Protein AF-A0A966VWX8-F1 (afdb_monomer_lite)

pLDDT: mean 78.44, std 19.08, range [38.12, 98.25]

Structure (mmCIF, N/CA/C/O backbone):
data_AF-A0A966VWX8-F1
#
_entry.id   AF-A0A966VWX8-F1
#
loop_
_atom_site.group_PDB
_atom_site.id
_atom_site.type_symbol
_atom_site.label_atom_id
_atom_site.label_alt_id
_atom_site.label_comp_id
_atom_site.label_asym_id
_atom_site.label_entity_id
_atom_site.label_seq_id
_atom_site.pdbx_PDB_ins_code
_atom_site.Cartn_x
_atom_site.Cartn_y
_atom_site.Cartn_z
_atom_site.occupancy
_atom_site.B_iso_or_equiv
_atom_site.auth_seq_id
_atom_site.auth_comp_id
_atom_site.auth_asym_id
_atom_site.auth_atom_id
_atom_site.pdbx_PDB_model_num
ATOM 1 N N . MET A 1 1 ? 55.055 10.523 77.901 1.00 45.47 1 MET A N 1
ATOM 2 C CA . MET A 1 1 ? 54.011 11.002 76.967 1.00 45.47 1 MET A CA 1
ATOM 3 C C . MET A 1 1 ? 53.540 12.379 77.398 1.00 45.47 1 MET A C 1
ATOM 5 O O . MET A 1 1 ? 53.026 12.476 78.495 1.00 45.47 1 MET A O 1
ATOM 9 N N . SER A 1 2 ? 53.742 13.417 76.580 1.00 41.66 2 SER A N 1
ATOM 10 C CA . SER A 1 2 ? 52.904 14.631 76.510 1.00 41.66 2 SER A CA 1
ATOM 11 C C . SER A 1 2 ? 53.551 15.591 75.502 1.00 41.66 2 SER A C 1
ATOM 13 O O . SER A 1 2 ? 54.597 16.170 75.780 1.00 41.66 2 SER A O 1
ATOM 15 N N . LYS A 1 3 ? 52.982 15.706 74.297 1.00 49.12 3 LYS A N 1
ATOM 16 C CA . LYS A 1 3 ? 53.305 16.782 73.344 1.00 49.12 3 LYS A CA 1
ATOM 17 C C . LYS A 1 3 ? 52.221 17.847 73.453 1.00 49.12 3 LYS A C 1
ATOM 19 O O . LYS A 1 3 ? 51.045 17.503 73.355 1.00 49.12 3 LYS A O 1
ATOM 24 N N . PRO A 1 4 ? 52.600 19.122 73.584 1.00 45.16 4 PRO A N 1
ATOM 25 C CA . PRO A 1 4 ? 51.780 20.208 73.028 1.00 45.16 4 PRO A CA 1
ATOM 26 C C . PRO A 1 4 ? 52.725 21.348 72.522 1.00 45.16 4 PRO A C 1
ATOM 28 O O . PRO A 1 4 ? 53.872 21.418 72.933 1.00 45.16 4 PRO A O 1
ATOM 31 N N 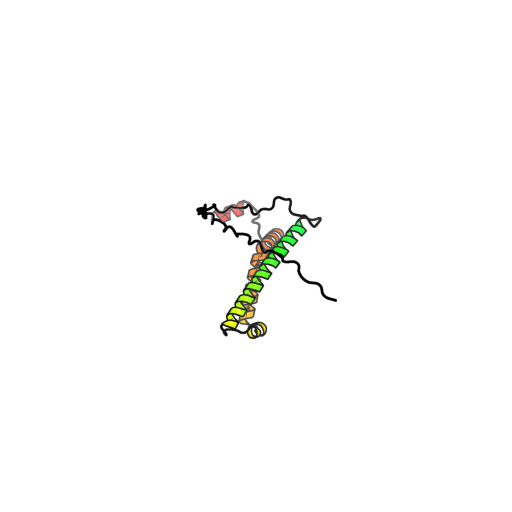. LYS A 1 5 ? 52.455 22.302 71.627 1.00 38.12 5 LYS A N 1
ATOM 32 C CA . LYS A 1 5 ? 51.347 22.767 70.782 1.00 38.12 5 LYS A CA 1
ATOM 33 C C . LYS A 1 5 ? 52.035 23.492 69.611 1.00 38.12 5 LYS A C 1
ATOM 35 O O . LYS A 1 5 ? 52.938 24.281 69.874 1.00 38.12 5 LYS A O 1
ATOM 40 N N . ASN A 1 6 ? 51.597 23.319 68.363 1.00 38.94 6 ASN A N 1
ATOM 41 C CA . ASN A 1 6 ? 51.955 24.262 67.296 1.00 38.94 6 ASN A CA 1
ATOM 42 C C . ASN A 1 6 ? 50.698 25.033 66.875 1.00 38.94 6 ASN A C 1
ATOM 44 O O . ASN A 1 6 ? 49.681 24.436 66.522 1.00 38.94 6 ASN A O 1
ATOM 48 N N . LYS A 1 7 ? 50.748 26.362 67.006 1.00 39.44 7 LYS A N 1
ATOM 49 C CA . LYS A 1 7 ? 49.640 27.288 66.747 1.00 39.44 7 LYS A CA 1
ATOM 50 C C . LYS A 1 7 ? 49.610 27.617 65.252 1.00 39.44 7 LYS A C 1
ATOM 52 O O . LYS A 1 7 ? 50.463 28.355 64.772 1.00 39.44 7 LYS A O 1
ATOM 57 N N . SER A 1 8 ? 48.618 27.108 64.523 1.00 44.22 8 SER A N 1
ATOM 58 C CA . SER A 1 8 ? 48.390 27.480 63.121 1.00 44.22 8 SER A CA 1
ATOM 59 C C . SER A 1 8 ? 47.617 28.803 63.038 1.00 44.22 8 SER A C 1
ATOM 61 O O . SER A 1 8 ? 46.455 28.884 63.441 1.00 44.22 8 SER A O 1
ATOM 63 N N . LYS A 1 9 ? 48.282 29.861 62.553 1.00 44.41 9 LYS A N 1
ATOM 64 C CA . LYS A 1 9 ? 47.678 31.162 62.223 1.00 44.41 9 LYS A CA 1
ATOM 65 C C . LYS A 1 9 ? 46.852 31.018 60.938 1.00 44.41 9 LYS A C 1
ATOM 67 O O . LYS A 1 9 ? 47.407 30.782 59.870 1.00 44.41 9 LYS A O 1
ATOM 72 N N . ARG A 1 10 ? 45.532 31.204 61.036 1.00 38.53 10 ARG A N 1
ATOM 73 C CA . ARG A 1 10 ? 44.638 31.386 59.882 1.00 38.53 10 ARG A CA 1
ATOM 74 C C . ARG A 1 10 ? 44.873 32.770 59.273 1.00 38.53 10 ARG A C 1
ATOM 76 O O . ARG A 1 10 ? 44.663 33.771 59.950 1.00 38.53 10 ARG A O 1
ATOM 83 N N . VAL A 1 11 ? 45.264 32.822 58.002 1.00 48.31 11 VAL A N 1
ATOM 84 C CA . VAL A 1 11 ? 45.261 34.047 57.189 1.00 48.31 11 VAL A CA 1
ATOM 85 C C . VAL A 1 11 ? 44.077 33.945 56.229 1.00 48.31 11 VAL A C 1
ATOM 87 O O . VAL A 1 11 ? 44.039 33.062 55.374 1.00 48.31 11 VAL A O 1
ATOM 90 N N . GLY A 1 12 ? 43.064 34.789 56.437 1.00 38.84 12 GLY A N 1
ATOM 91 C CA . GLY A 1 12 ? 41.875 34.863 55.590 1.00 38.84 12 GLY A CA 1
ATOM 92 C C . GLY A 1 12 ? 42.216 35.454 54.224 1.00 38.84 12 GLY A C 1
ATOM 93 O O . GLY A 1 12 ? 42.836 36.509 54.137 1.00 38.84 12 GLY A O 1
ATOM 94 N N . ARG A 1 13 ? 41.821 34.765 53.153 1.00 45.62 13 ARG A N 1
ATOM 95 C CA . ARG A 1 13 ? 41.997 35.209 51.768 1.00 45.62 13 ARG A CA 1
ATOM 96 C C . ARG A 1 13 ? 40.708 35.903 51.322 1.00 45.62 13 ARG A C 1
ATOM 98 O O . ARG A 1 13 ? 39.660 35.265 51.275 1.00 45.62 13 ARG A O 1
ATOM 105 N N . ALA A 1 14 ? 40.782 37.203 51.042 1.00 50.41 14 ALA A N 1
ATOM 106 C CA . ALA A 1 14 ? 39.659 37.982 50.527 1.00 50.41 14 ALA A CA 1
ATOM 107 C C . ALA A 1 14 ? 39.263 37.475 49.128 1.00 50.41 14 ALA A C 1
ATOM 109 O O . ALA A 1 14 ? 40.098 37.392 48.226 1.00 50.41 14 ALA A O 1
ATOM 110 N N . VAL A 1 15 ? 37.994 37.100 48.963 1.00 51.59 15 VAL A N 1
ATOM 111 C CA . VAL A 1 15 ? 37.414 36.664 47.688 1.00 51.59 15 VAL A CA 1
ATOM 112 C C . VAL A 1 15 ? 36.949 37.911 46.936 1.00 51.59 15 VAL A C 1
ATOM 114 O O . VAL A 1 15 ? 36.016 38.583 47.365 1.00 51.59 15 VAL A O 1
ATOM 117 N N . VAL A 1 16 ? 37.619 38.240 45.831 1.00 57.22 16 VAL A N 1
ATOM 118 C CA . VAL A 1 16 ? 37.213 39.321 44.920 1.00 57.22 16 VAL A CA 1
ATOM 119 C C . VAL A 1 16 ? 36.059 38.811 44.053 1.00 57.22 16 VAL A C 1
ATOM 121 O O . VAL A 1 16 ? 36.200 37.803 43.362 1.00 57.22 16 VAL A O 1
ATOM 124 N N . ALA A 1 17 ? 34.908 39.482 44.113 1.00 48.75 17 ALA A N 1
ATOM 125 C CA . ALA A 1 17 ? 33.728 39.142 43.322 1.00 48.75 17 ALA A CA 1
ATOM 126 C C . ALA A 1 17 ? 33.958 39.428 41.819 1.00 48.75 17 ALA A C 1
ATOM 128 O O . ALA A 1 17 ? 34.526 40.470 41.485 1.00 48.75 17 ALA A O 1
ATOM 129 N N . PRO A 1 18 ? 33.512 38.555 40.894 1.00 55.41 18 PRO A N 1
ATOM 130 C CA . PRO A 1 18 ? 33.650 38.803 39.464 1.00 55.41 18 PRO A CA 1
ATOM 131 C C . PRO A 1 18 ? 32.666 39.888 39.004 1.00 55.41 18 PRO A C 1
ATOM 133 O O . PRO A 1 18 ? 31.455 39.791 39.214 1.00 55.41 18 PRO A O 1
ATOM 136 N N . THR A 1 19 ? 33.185 40.924 38.347 1.00 57.19 19 THR A N 1
ATOM 137 C CA . THR A 1 19 ? 32.394 41.972 37.698 1.00 57.19 19 THR A CA 1
ATOM 138 C C . THR A 1 19 ? 31.610 41.391 36.519 1.00 57.19 19 THR A C 1
ATOM 140 O O . THR A 1 19 ? 32.150 40.764 35.608 1.00 57.19 19 THR A O 1
ATOM 143 N N . ARG A 1 20 ? 30.288 41.573 36.552 1.00 51.53 20 ARG A N 1
ATOM 144 C CA . ARG A 1 20 ? 29.338 41.036 35.572 1.00 51.53 20 ARG A CA 1
ATOM 145 C C . ARG A 1 20 ? 29.508 41.778 34.237 1.00 51.53 20 ARG A C 1
ATOM 147 O O . ARG A 1 20 ? 29.162 42.951 34.134 1.00 51.53 20 ARG A O 1
ATOM 154 N N . ARG A 1 21 ? 30.058 41.113 33.214 1.00 58.19 21 ARG A N 1
ATOM 155 C CA . ARG A 1 21 ? 30.165 41.658 31.846 1.00 58.19 21 ARG A CA 1
ATOM 156 C C . ARG A 1 21 ? 28.756 41.841 31.267 1.00 58.19 21 ARG A C 1
ATOM 158 O O . ARG A 1 21 ? 27.972 40.893 31.264 1.00 58.19 21 ARG A O 1
ATOM 165 N N . ALA A 1 22 ? 28.433 43.045 30.797 1.00 55.00 22 ALA A N 1
ATOM 166 C CA . ALA A 1 22 ? 27.152 43.346 30.163 1.00 55.00 22 ALA A CA 1
ATOM 167 C C . ALA A 1 22 ? 26.949 42.482 28.902 1.00 55.00 22 ALA A C 1
ATOM 169 O O . ALA A 1 22 ? 27.852 42.355 28.072 1.00 55.00 22 ALA A O 1
ATOM 170 N N . SER A 1 23 ? 25.770 41.872 28.764 1.00 56.78 23 SER A N 1
ATOM 171 C CA . SER A 1 23 ? 25.397 41.083 27.591 1.00 56.78 23 SER A CA 1
ATOM 172 C C . SER A 1 23 ? 25.190 42.005 26.390 1.00 56.78 23 SER A C 1
ATOM 174 O O . SER A 1 23 ? 24.252 42.803 26.378 1.00 56.78 23 SER A O 1
ATOM 176 N N . VAL A 1 24 ? 26.039 41.884 25.371 1.00 62.31 24 VAL A N 1
ATOM 177 C CA . VAL A 1 24 ? 25.811 42.521 24.069 1.00 62.31 24 VAL A CA 1
ATOM 178 C C . VAL A 1 24 ? 24.598 41.845 23.433 1.00 62.31 24 VAL A C 1
ATOM 180 O O . VAL A 1 24 ? 24.649 40.664 23.088 1.00 62.31 24 VAL A O 1
ATOM 183 N N . HIS A 1 25 ? 23.493 42.577 23.315 1.00 53.09 25 HIS A N 1
ATOM 184 C CA . HIS A 1 25 ? 22.298 42.112 22.620 1.00 53.09 25 HIS A CA 1
ATOM 185 C C . HIS A 1 25 ? 22.622 42.044 21.121 1.00 53.09 25 HIS A C 1
ATOM 187 O O . HIS A 1 25 ? 22.694 43.064 20.440 1.00 53.09 25 HIS A O 1
ATOM 193 N N . ARG A 1 26 ? 22.913 40.841 20.615 1.00 63.12 26 ARG A N 1
ATOM 194 C CA . ARG A 1 26 ? 23.152 40.612 19.187 1.00 63.12 26 ARG A CA 1
ATOM 195 C C . ARG A 1 26 ? 21.791 40.497 18.508 1.00 63.12 26 ARG A C 1
ATOM 197 O O . ARG A 1 26 ? 21.065 39.537 18.749 1.00 63.12 26 ARG A O 1
ATOM 204 N N . THR A 1 27 ? 21.435 41.478 17.688 1.00 50.84 27 THR A N 1
ATOM 205 C CA . THR A 1 27 ? 20.224 41.440 16.862 1.00 50.84 27 THR A CA 1
ATOM 206 C C . THR A 1 27 ? 20.280 40.205 15.951 1.00 50.84 27 THR A C 1
ATOM 208 O O . THR A 1 27 ? 21.315 39.991 15.309 1.00 50.84 27 THR A O 1
ATOM 211 N N . PRO A 1 28 ? 19.233 39.361 15.883 1.00 60.31 28 PRO A N 1
ATOM 212 C CA . PRO A 1 28 ? 19.261 38.187 15.023 1.00 60.31 28 PRO A CA 1
ATOM 213 C C . PRO A 1 28 ? 19.185 38.633 13.560 1.00 60.31 28 PRO A C 1
ATOM 215 O O . PRO A 1 28 ? 18.153 39.113 13.092 1.00 60.31 28 PRO A O 1
ATOM 218 N N . VAL A 1 29 ? 20.290 38.476 12.830 1.00 63.38 29 VAL A N 1
ATOM 219 C CA . VAL A 1 29 ? 20.297 38.590 11.369 1.00 63.38 29 VAL A CA 1
ATOM 220 C C . VAL A 1 29 ? 19.428 37.453 10.837 1.00 63.38 29 VAL A C 1
ATOM 222 O O . VAL A 1 29 ? 19.758 36.282 11.024 1.00 63.38 29 VAL A O 1
ATOM 225 N N . ARG A 1 30 ? 18.294 37.783 10.207 1.00 61.66 30 ARG A N 1
ATOM 226 C CA . ARG A 1 30 ? 17.509 36.806 9.444 1.00 61.66 30 ARG A CA 1
ATOM 227 C C . ARG A 1 30 ? 18.356 36.366 8.252 1.00 61.66 30 ARG A C 1
ATOM 229 O O . ARG A 1 30 ? 18.450 37.090 7.269 1.00 61.66 30 ARG A O 1
ATOM 236 N N . SER A 1 31 ? 18.996 35.206 8.351 1.00 70.56 31 SER A N 1
ATOM 237 C CA . SER A 1 31 ? 19.639 34.570 7.205 1.00 70.56 31 SER A CA 1
ATOM 238 C C . SER A 1 31 ? 18.558 33.975 6.309 1.00 70.56 31 SER A C 1
ATOM 240 O O . SER A 1 31 ? 17.736 33.186 6.783 1.00 70.56 31 SER A O 1
ATOM 242 N N . GLU A 1 32 ? 18.558 34.344 5.031 1.00 74.38 32 GLU A N 1
ATOM 243 C CA . GLU A 1 32 ? 17.750 33.675 4.012 1.00 74.38 32 GLU A CA 1
ATOM 244 C C . GLU A 1 32 ? 17.961 32.153 4.068 1.00 74.38 32 GLU A C 1
ATOM 246 O O . GLU A 1 32 ? 19.069 31.695 4.376 1.00 74.38 32 GLU A O 1
ATOM 251 N N . PRO A 1 33 ? 16.917 31.345 3.806 1.00 72.19 33 PRO A N 1
ATOM 252 C CA . PRO A 1 33 ? 17.030 29.899 3.886 1.00 72.19 33 PRO A CA 1
ATOM 253 C C . PRO A 1 33 ? 18.052 29.411 2.857 1.00 72.19 33 PRO A C 1
ATOM 255 O O . PRO A 1 33 ? 17.814 29.454 1.650 1.00 72.19 33 PRO 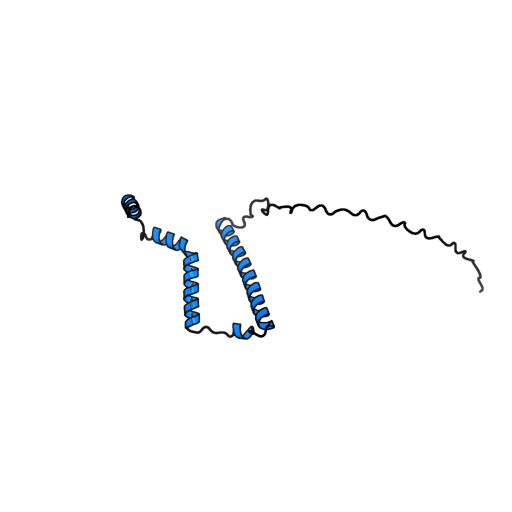A O 1
ATOM 258 N N . VAL A 1 34 ? 19.194 28.935 3.356 1.00 78.00 34 VAL A N 1
ATOM 259 C CA . VAL A 1 34 ? 20.268 28.351 2.551 1.00 78.00 34 VAL A CA 1
ATOM 260 C C . VAL A 1 34 ? 19.694 27.173 1.763 1.00 78.00 34 VAL A C 1
ATOM 262 O O . VAL A 1 34 ? 19.368 26.125 2.323 1.00 78.00 34 VAL A O 1
ATOM 265 N N . ARG A 1 35 ? 19.550 27.341 0.445 1.00 76.00 35 ARG A N 1
ATOM 266 C CA . ARG A 1 35 ? 19.129 26.261 -0.451 1.00 76.00 35 ARG A CA 1
ATOM 267 C C . ARG A 1 35 ? 20.341 25.412 -0.806 1.00 76.00 35 ARG A C 1
ATOM 269 O O . ARG A 1 35 ? 21.123 25.759 -1.684 1.00 76.00 35 ARG A O 1
ATOM 276 N N . LEU A 1 36 ? 20.488 24.289 -0.113 1.00 77.88 36 LEU A N 1
ATOM 277 C CA . LEU A 1 36 ? 21.478 23.277 -0.462 1.00 77.88 36 LEU A CA 1
ATOM 278 C C . LEU A 1 36 ? 21.010 22.513 -1.705 1.00 77.88 36 LEU A C 1
ATOM 280 O O . LEU A 1 36 ? 19.865 22.057 -1.771 1.00 77.88 36 LEU A O 1
ATOM 284 N N . ALA A 1 37 ? 21.902 22.348 -2.682 1.00 70.31 37 ALA A N 1
ATOM 285 C CA . ALA A 1 37 ? 21.668 21.436 -3.792 1.00 70.31 37 ALA A CA 1
ATOM 286 C C . ALA A 1 37 ? 21.528 20.009 -3.232 1.00 70.31 37 ALA A C 1
ATOM 288 O O . ALA A 1 37 ? 22.480 19.462 -2.681 1.00 70.31 37 ALA A O 1
ATOM 289 N N . ARG A 1 38 ? 20.343 19.397 -3.362 1.00 68.69 38 ARG A N 1
ATOM 290 C CA . ARG A 1 38 ? 20.055 18.035 -2.862 1.00 68.69 38 ARG A CA 1
ATOM 291 C C . ARG A 1 38 ? 20.581 16.927 -3.780 1.00 68.69 38 ARG A C 1
ATOM 293 O O . ARG A 1 38 ? 20.017 15.839 -3.817 1.00 68.69 38 ARG A O 1
ATOM 300 N N . VAL A 1 39 ? 21.617 17.202 -4.564 1.00 67.19 39 VAL A N 1
ATOM 301 C CA . VAL A 1 39 ? 22.209 16.203 -5.453 1.00 67.19 39 VAL A CA 1
ATOM 302 C C . VAL A 1 39 ? 23.638 15.978 -4.998 1.00 67.19 39 VAL A C 1
ATOM 304 O O . VAL A 1 39 ? 24.470 16.885 -5.057 1.00 67.19 39 VAL A O 1
ATOM 307 N N . ALA A 1 40 ? 23.906 14.774 -4.493 1.00 71.88 40 ALA A N 1
ATOM 308 C CA . ALA A 1 40 ? 25.244 14.365 -4.100 1.00 71.88 40 ALA A CA 1
ATOM 309 C C . ALA A 1 40 ? 26.189 14.456 -5.310 1.00 71.88 40 ALA A C 1
ATOM 311 O O . ALA A 1 40 ? 25.870 13.980 -6.400 1.00 71.88 40 ALA A O 1
ATOM 312 N N . LYS A 1 41 ? 27.359 15.076 -5.123 1.00 59.19 41 LYS A N 1
ATOM 313 C CA . LYS A 1 41 ? 28.413 15.108 -6.143 1.00 59.19 41 LYS A CA 1
ATOM 314 C C . LYS A 1 41 ? 29.061 13.720 -6.210 1.00 59.19 41 LYS A C 1
ATOM 316 O O . LYS A 1 41 ? 29.791 13.353 -5.297 1.00 59.19 41 LYS A O 1
ATOM 321 N N . GLY A 1 42 ? 28.787 12.952 -7.265 1.00 75.06 42 GLY A N 1
ATOM 322 C CA . GLY A 1 42 ? 29.411 11.644 -7.494 1.00 75.06 42 GLY A CA 1
ATOM 323 C C . GLY A 1 42 ? 28.691 10.802 -8.549 1.00 75.06 42 GLY A C 1
ATOM 324 O O . GLY A 1 42 ? 27.490 10.961 -8.770 1.00 75.06 42 GLY A O 1
ATOM 325 N N . LYS A 1 43 ? 29.425 9.895 -9.209 1.00 70.19 43 LYS A N 1
ATOM 326 C CA . LYS A 1 43 ? 28.825 8.860 -10.064 1.00 70.19 43 LYS A CA 1
ATOM 327 C C . LYS A 1 43 ? 28.054 7.899 -9.152 1.00 70.19 43 LYS A C 1
ATOM 329 O O . LYS A 1 43 ? 28.602 7.468 -8.139 1.00 70.19 43 LYS A O 1
ATOM 334 N N . LYS A 1 44 ? 26.789 7.598 -9.476 1.00 72.38 44 LYS A N 1
ATOM 335 C CA . LYS A 1 44 ? 25.995 6.620 -8.712 1.00 72.38 44 LYS A CA 1
ATOM 336 C C . LYS A 1 44 ? 26.777 5.297 -8.639 1.00 72.38 44 LYS A C 1
ATOM 338 O O . LYS A 1 44 ? 27.304 4.892 -9.679 1.00 72.38 44 LYS A O 1
ATOM 343 N N . PRO A 1 45 ? 26.878 4.650 -7.464 1.00 81.06 45 PRO A N 1
ATOM 344 C CA . PRO A 1 45 ? 27.500 3.337 -7.367 1.00 81.06 45 PRO A CA 1
ATOM 345 C C . PRO A 1 45 ? 26.803 2.369 -8.326 1.00 81.06 45 PRO A C 1
ATOM 347 O O . PRO A 1 45 ? 25.573 2.326 -8.369 1.00 81.06 45 PRO A O 1
ATOM 350 N N . GLN A 1 46 ? 27.598 1.649 -9.113 1.00 85.62 46 GLN A N 1
ATOM 351 C CA . GLN A 1 46 ? 27.137 0.545 -9.945 1.00 85.62 46 GLN A CA 1
ATOM 352 C C . GLN A 1 46 ? 27.485 -0.737 -9.189 1.00 85.62 46 GLN A C 1
ATOM 354 O O . GLN A 1 46 ? 28.662 -0.958 -8.896 1.00 85.62 46 GLN A O 1
ATOM 359 N N . TYR A 1 47 ? 26.485 -1.530 -8.814 1.00 87.25 47 TYR A N 1
ATOM 360 C CA . TYR A 1 47 ? 26.694 -2.748 -8.029 1.00 87.25 47 TYR A CA 1
ATOM 361 C C . TYR A 1 47 ? 26.746 -3.988 -8.919 1.00 87.25 47 TYR A C 1
ATOM 363 O O . TYR A 1 47 ? 27.447 -4.944 -8.587 1.00 87.25 47 TYR A O 1
ATOM 371 N N . PHE A 1 48 ? 26.048 -3.967 -10.056 1.00 92.19 48 PHE A N 1
ATOM 372 C CA . PHE A 1 48 ? 25.965 -5.096 -10.980 1.00 92.19 48 PHE A CA 1
ATOM 373 C C . PHE A 1 48 ? 26.646 -4.800 -12.318 1.00 92.19 48 PHE A C 1
ATOM 375 O O . PHE A 1 48 ? 26.852 -3.650 -12.704 1.00 92.19 48 PHE A O 1
ATOM 382 N N . SER A 1 49 ? 26.996 -5.856 -13.056 1.00 92.25 49 SER A N 1
ATOM 383 C CA . SER A 1 49 ? 27.583 -5.731 -14.397 1.00 92.25 49 SER A CA 1
ATOM 384 C C . SER A 1 49 ? 26.634 -5.044 -15.380 1.00 92.25 49 SER A C 1
ATOM 386 O O . SER A 1 49 ? 27.078 -4.210 -16.167 1.00 92.25 49 SER A O 1
ATOM 388 N N . ASP A 1 50 ? 25.341 -5.361 -15.304 1.00 93.50 50 ASP A N 1
ATOM 389 C CA . ASP A 1 50 ? 24.289 -4.741 -16.104 1.00 93.50 50 ASP A CA 1
ATOM 390 C C . ASP A 1 50 ? 23.663 -3.538 -15.362 1.00 93.50 50 ASP A C 1
ATOM 392 O O . ASP A 1 50 ? 22.993 -3.722 -14.338 1.00 93.50 50 ASP A O 1
ATOM 396 N N . PRO A 1 51 ? 23.809 -2.302 -15.886 1.00 89.81 51 PRO A N 1
ATOM 397 C CA . PRO A 1 51 ? 23.183 -1.110 -15.316 1.0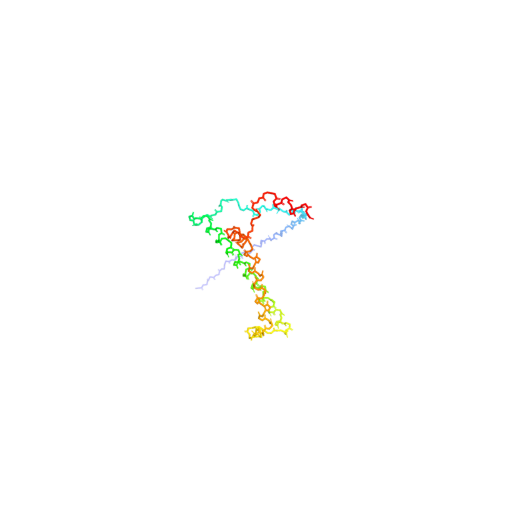0 89.81 51 PRO A CA 1
ATOM 398 C C . PRO A 1 51 ? 21.650 -1.170 -15.227 1.00 89.81 51 PRO A C 1
ATOM 400 O O . PRO A 1 51 ? 21.059 -0.386 -14.481 1.00 89.81 51 PRO A O 1
ATOM 403 N N . ALA A 1 52 ? 20.977 -2.028 -16.000 1.00 90.50 52 ALA A N 1
ATOM 404 C CA . ALA A 1 52 ? 19.532 -2.223 -15.900 1.00 90.50 52 ALA A CA 1
ATOM 405 C C . ALA A 1 52 ? 19.133 -2.859 -14.558 1.00 90.50 52 ALA A C 1
ATOM 407 O O . ALA A 1 52 ? 18.127 -2.456 -13.969 1.00 90.50 52 ALA A O 1
ATOM 408 N N . ILE A 1 53 ? 19.955 -3.771 -14.027 1.00 94.44 53 ILE A N 1
ATOM 409 C CA . ILE A 1 53 ? 19.717 -4.430 -12.735 1.00 94.44 53 ILE A CA 1
ATOM 410 C C . ILE A 1 53 ? 19.834 -3.418 -11.594 1.00 94.44 53 ILE A C 1
ATOM 412 O O . ILE A 1 53 ? 18.977 -3.382 -10.714 1.00 94.44 53 ILE A O 1
ATOM 416 N N . ASP A 1 54 ? 20.836 -2.537 -11.640 1.00 91.94 54 ASP A N 1
ATOM 417 C CA . ASP A 1 54 ? 20.969 -1.460 -10.655 1.00 91.94 54 ASP A CA 1
ATOM 418 C C . ASP A 1 54 ? 19.740 -0.542 -10.653 1.00 91.94 54 ASP A C 1
ATOM 420 O O . ASP A 1 54 ? 19.221 -0.198 -9.593 1.00 91.94 54 ASP A O 1
ATOM 424 N N . LYS A 1 55 ? 19.227 -0.163 -11.832 1.00 90.81 55 LYS A N 1
ATOM 425 C CA . LYS A 1 55 ? 18.004 0.654 -11.935 1.00 90.81 55 LYS A CA 1
ATOM 426 C C . LYS A 1 55 ? 16.797 -0.061 -11.327 1.00 90.81 55 LYS A C 1
ATOM 428 O O . LYS A 1 55 ? 16.058 0.565 -10.570 1.00 90.81 55 LYS A O 1
ATOM 433 N N . LEU A 1 56 ? 16.620 -1.351 -11.616 1.00 92.88 56 LEU A N 1
ATOM 434 C CA . LEU A 1 56 ? 15.543 -2.162 -11.046 1.00 92.88 56 LEU A CA 1
ATOM 435 C C . LEU A 1 56 ? 15.652 -2.260 -9.518 1.00 92.88 56 LEU A C 1
ATOM 437 O O . LEU A 1 56 ? 14.643 -2.126 -8.822 1.00 92.88 56 LEU A O 1
ATOM 441 N N . LEU A 1 57 ? 16.866 -2.439 -8.989 1.00 93.06 57 LEU A N 1
ATOM 442 C CA . LEU A 1 57 ? 17.116 -2.430 -7.550 1.00 93.06 57 LEU A CA 1
ATOM 443 C C . LEU A 1 57 ? 16.696 -1.090 -6.937 1.00 93.06 57 LEU A C 1
ATOM 445 O O . LEU A 1 57 ? 15.940 -1.082 -5.968 1.00 93.06 57 LEU A O 1
ATOM 449 N N . TRP A 1 58 ? 17.122 0.035 -7.519 1.00 92.19 58 TRP A N 1
ATOM 450 C CA . TRP A 1 58 ? 16.738 1.365 -7.034 1.00 92.19 58 TRP A CA 1
ATOM 451 C C . TRP A 1 58 ? 15.222 1.568 -7.039 1.00 92.19 58 TRP A C 1
ATOM 453 O O . TRP A 1 58 ? 14.674 2.027 -6.041 1.00 92.19 58 TRP A O 1
ATOM 463 N N . MET A 1 59 ? 14.537 1.175 -8.115 1.00 93.31 59 MET A N 1
ATOM 464 C CA . MET A 1 59 ? 13.074 1.242 -8.188 1.00 93.31 59 MET A CA 1
ATOM 465 C C . MET A 1 59 ? 12.416 0.392 -7.094 1.00 93.31 59 MET A C 1
ATOM 467 O O . MET A 1 59 ? 11.497 0.855 -6.424 1.00 93.31 59 MET A O 1
ATOM 471 N N . THR A 1 60 ? 12.912 -0.826 -6.868 1.00 95.56 60 THR A N 1
ATOM 472 C CA . THR A 1 60 ? 12.378 -1.743 -5.849 1.00 95.56 60 THR A CA 1
ATOM 473 C C . THR A 1 60 ? 12.585 -1.205 -4.433 1.00 95.56 60 THR A C 1
ATOM 475 O O . THR A 1 60 ? 11.670 -1.271 -3.615 1.00 95.56 60 THR A O 1
ATOM 478 N N . LEU A 1 61 ? 13.759 -0.635 -4.143 1.00 95.12 61 LEU A N 1
ATOM 479 C CA . LEU A 1 61 ? 14.054 -0.014 -2.850 1.00 95.12 61 LEU A CA 1
ATOM 480 C C . LEU A 1 61 ? 13.147 1.190 -2.587 1.00 95.12 61 LEU A C 1
ATOM 482 O O . LEU A 1 61 ? 12.562 1.278 -1.512 1.00 95.12 61 LEU A O 1
ATOM 486 N N . THR A 1 62 ? 12.969 2.073 -3.574 1.00 95.00 62 THR A N 1
ATOM 487 C CA . THR A 1 62 ? 12.046 3.211 -3.447 1.00 95.00 62 THR A CA 1
ATOM 488 C C . THR A 1 62 ? 10.610 2.741 -3.211 1.00 95.00 62 THR A C 1
ATOM 490 O O . THR A 1 62 ? 9.934 3.258 -2.329 1.00 95.00 62 THR A O 1
ATOM 493 N N . LEU A 1 63 ? 10.141 1.717 -3.930 1.00 96.50 63 LEU A N 1
ATOM 494 C CA . LEU A 1 63 ? 8.806 1.151 -3.701 1.00 96.50 63 LEU A CA 1
ATOM 495 C C . LEU A 1 63 ? 8.659 0.534 -2.303 1.00 96.50 63 LEU A C 1
ATOM 497 O O . LEU A 1 63 ? 7.605 0.666 -1.683 1.00 96.50 63 LEU A O 1
ATOM 501 N N . MET A 1 64 ? 9.700 -0.131 -1.797 1.00 97.38 64 MET A N 1
ATOM 502 C CA . MET A 1 64 ? 9.713 -0.687 -0.443 1.00 97.38 64 MET A CA 1
ATOM 503 C C . MET A 1 64 ? 9.618 0.413 0.619 1.00 97.38 64 MET A C 1
ATOM 505 O O . MET A 1 64 ? 8.868 0.258 1.583 1.00 97.38 64 MET A O 1
ATOM 509 N N . GLU A 1 65 ? 10.341 1.518 0.433 1.00 97.62 65 GLU A N 1
ATOM 510 C CA . GLU A 1 65 ? 10.297 2.681 1.322 1.00 97.62 65 GLU A CA 1
ATOM 511 C C . GLU A 1 65 ? 8.889 3.291 1.368 1.00 97.62 65 GLU A C 1
ATOM 513 O O . GLU A 1 65 ? 8.304 3.423 2.445 1.00 97.62 65 GLU A O 1
ATOM 518 N N . GLU A 1 66 ? 8.291 3.553 0.205 1.00 97.38 66 GLU A N 1
ATOM 519 C CA . GLU A 1 66 ? 6.929 4.094 0.105 1.00 97.38 66 GLU A CA 1
ATOM 520 C C . GLU A 1 66 ? 5.878 3.145 0.713 1.00 97.38 66 GLU A C 1
ATOM 522 O O . GLU A 1 66 ? 4.953 3.577 1.413 1.00 97.38 66 GLU A O 1
ATOM 527 N N . LEU A 1 67 ? 6.029 1.830 0.510 1.00 97.69 67 LEU A N 1
ATOM 528 C CA . LEU A 1 67 ? 5.160 0.825 1.126 1.00 97.69 67 LEU A CA 1
ATOM 529 C C . LEU A 1 67 ? 5.303 0.811 2.652 1.00 97.69 67 LEU A C 1
ATOM 531 O O . LEU A 1 67 ? 4.297 0.680 3.352 1.00 97.69 67 LEU A O 1
ATOM 535 N N . SER A 1 68 ? 6.525 0.951 3.172 1.00 97.94 68 SER A N 1
ATOM 536 C CA . SER A 1 68 ? 6.781 1.010 4.614 1.00 97.94 68 SER A CA 1
ATOM 537 C C . SER A 1 68 ? 6.085 2.215 5.242 1.00 97.94 68 SER A C 1
ATOM 539 O O . SER A 1 68 ? 5.310 2.053 6.182 1.00 97.94 68 SER A O 1
ATOM 541 N N . VAL A 1 69 ? 6.266 3.408 4.666 1.00 98.25 69 VAL A N 1
ATOM 542 C CA . VAL A 1 69 ? 5.618 4.639 5.149 1.00 98.25 69 VAL A CA 1
ATOM 543 C C . VAL A 1 69 ? 4.090 4.533 5.067 1.00 98.25 69 VAL A C 1
ATOM 545 O O . VAL A 1 69 ? 3.378 4.961 5.978 1.00 98.25 69 VAL A O 1
ATOM 548 N N . THR A 1 70 ? 3.563 3.919 4.004 1.00 98.19 70 THR A N 1
ATOM 549 C CA . THR A 1 70 ? 2.120 3.673 3.857 1.00 98.19 70 THR A CA 1
ATOM 550 C C . THR A 1 70 ? 1.592 2.745 4.953 1.00 98.19 70 THR A C 1
ATOM 552 O O . THR A 1 70 ? 0.537 3.020 5.526 1.00 98.19 70 THR A O 1
ATOM 555 N N . ARG A 1 71 ? 2.323 1.673 5.286 1.00 97.75 71 ARG A N 1
ATOM 556 C CA . ARG A 1 71 ? 1.957 0.748 6.371 1.00 97.75 71 ARG A CA 1
ATOM 557 C C . ARG A 1 71 ? 1.964 1.433 7.736 1.00 97.75 71 ARG A C 1
ATOM 559 O O . ARG A 1 71 ? 1.004 1.268 8.484 1.00 97.75 71 ARG A O 1
ATOM 566 N N . ASP A 1 72 ? 2.964 2.262 8.022 1.00 98.25 72 ASP A N 1
ATOM 567 C CA . ASP A 1 72 ? 3.027 3.034 9.273 1.00 98.25 72 ASP A CA 1
ATOM 568 C C . ASP A 1 72 ? 1.871 4.039 9.381 1.00 98.25 72 ASP A C 1
ATOM 570 O O . ASP A 1 72 ? 1.269 4.233 10.445 1.00 98.25 72 ASP A O 1
ATOM 574 N N . ARG A 1 73 ? 1.501 4.662 8.256 1.00 98.12 73 ARG A N 1
ATOM 575 C CA . ARG A 1 73 ? 0.334 5.545 8.191 1.00 98.12 73 ARG A CA 1
ATOM 576 C C . ARG A 1 73 ? -0.969 4.781 8.445 1.00 98.12 73 ARG A C 1
ATOM 578 O O . ARG A 1 73 ? -1.826 5.305 9.155 1.00 98.12 73 ARG A O 1
ATOM 585 N N . LEU A 1 74 ? -1.128 3.570 7.905 1.00 97.25 74 LEU A N 1
ATOM 586 C CA . LEU A 1 74 ? -2.295 2.719 8.172 1.00 97.25 74 LEU A CA 1
ATOM 587 C C . LEU A 1 74 ? -2.368 2.307 9.650 1.00 97.25 74 LEU A C 1
ATOM 589 O O . LEU A 1 74 ? -3.413 2.502 10.266 1.00 97.25 74 LEU A O 1
ATOM 593 N N . ASP A 1 75 ? -1.259 1.868 10.255 1.00 96.56 75 ASP A N 1
ATOM 594 C CA . ASP A 1 75 ? -1.202 1.552 11.695 1.00 96.56 75 ASP A CA 1
ATOM 595 C C . ASP A 1 75 ? -1.583 2.770 12.557 1.00 96.56 75 ASP A C 1
ATOM 597 O O . ASP A 1 75 ? -2.345 2.659 13.519 1.00 96.56 75 ASP A O 1
ATOM 601 N N . THR A 1 76 ? -1.144 3.969 12.163 1.00 97.44 76 THR A N 1
ATOM 602 C CA . THR A 1 76 ? -1.546 5.218 12.828 1.00 97.44 76 THR A CA 1
ATOM 603 C C . THR A 1 76 ? -3.059 5.440 12.752 1.00 97.44 76 THR A C 1
ATOM 605 O O . THR A 1 76 ? -3.682 5.794 13.756 1.00 97.44 76 THR A O 1
ATOM 608 N N . VAL A 1 77 ? -3.674 5.219 11.586 1.00 97.56 77 VAL A N 1
ATOM 609 C CA . VAL A 1 77 ? -5.131 5.337 11.410 1.00 97.56 77 VAL A CA 1
ATOM 610 C C . VAL A 1 77 ? -5.864 4.328 12.295 1.00 97.56 77 VAL A C 1
ATOM 612 O O . VAL A 1 77 ? -6.780 4.718 13.019 1.00 97.56 77 VAL A O 1
ATOM 615 N N . GLU A 1 78 ? -5.432 3.067 12.312 1.00 96.00 78 GLU A N 1
ATOM 616 C CA . GLU A 1 78 ? -6.020 2.020 13.156 1.00 96.00 78 GLU A CA 1
ATOM 617 C C . GLU A 1 78 ? -5.960 2.383 14.646 1.00 96.00 78 GLU A C 1
ATOM 619 O O . GLU A 1 78 ? -6.964 2.289 15.357 1.00 96.00 78 GLU A O 1
ATOM 624 N N . ARG A 1 79 ? -4.811 2.875 15.127 1.00 95.81 79 ARG A N 1
ATOM 625 C CA . ARG A 1 79 ? -4.643 3.309 16.525 1.00 95.81 79 ARG A CA 1
ATOM 626 C C . ARG A 1 79 ? -5.521 4.502 16.880 1.00 95.81 79 ARG A C 1
ATOM 628 O O . ARG A 1 79 ? -6.057 4.552 17.987 1.00 95.81 79 ARG A O 1
ATOM 635 N N . LEU A 1 80 ? -5.676 5.460 15.966 1.00 97.44 80 LEU A N 1
ATOM 636 C CA . LEU A 1 80 ? -6.548 6.619 16.169 1.00 97.44 80 LEU A CA 1
ATOM 637 C C . LEU A 1 80 ? -8.030 6.227 16.201 1.00 97.44 80 LEU A C 1
ATOM 639 O O . LEU A 1 80 ? -8.794 6.793 16.981 1.00 97.44 80 LEU A O 1
ATOM 643 N N . LEU A 1 81 ? -8.451 5.260 15.386 1.00 97.00 81 LEU A N 1
ATOM 644 C CA . LEU A 1 81 ? -9.818 4.737 15.424 1.00 97.00 81 LEU A CA 1
ATOM 645 C C . LEU A 1 81 ? -10.081 3.947 16.713 1.00 97.00 81 LEU A C 1
ATOM 647 O O . LEU A 1 81 ? -11.130 4.122 17.338 1.00 97.00 81 LEU A O 1
ATOM 651 N N . ALA A 1 82 ? -9.105 3.151 17.155 1.00 95.19 82 ALA A N 1
ATOM 652 C CA . ALA A 1 82 ? -9.186 2.406 18.406 1.00 95.19 82 ALA A CA 1
ATOM 653 C C . ALA A 1 82 ? -9.218 3.329 19.635 1.00 95.19 82 ALA A C 1
ATOM 655 O O . ALA A 1 82 ? -10.026 3.114 20.539 1.00 95.19 82 ALA A O 1
ATOM 656 N N . SER A 1 83 ? -8.400 4.390 19.669 1.00 96.06 83 SER A N 1
ATOM 657 C CA . SER A 1 83 ? -8.393 5.353 20.784 1.00 96.06 83 SER A CA 1
ATOM 658 C C . SER A 1 83 ? -9.711 6.121 20.900 1.00 96.06 83 SER A C 1
ATOM 660 O O . SER A 1 83 ? -10.177 6.396 22.006 1.00 96.06 83 SER A O 1
ATOM 662 N N . LYS A 1 84 ? -10.365 6.385 19.763 1.00 96.81 84 LYS A N 1
ATOM 663 C CA . LYS A 1 84 ? -11.720 6.948 19.689 1.00 96.81 84 LYS A CA 1
ATOM 664 C C . LYS A 1 84 ? -12.828 5.919 19.941 1.00 96.81 84 LYS A C 1
ATOM 666 O O . LYS A 1 84 ? -13.996 6.294 19.929 1.00 96.81 84 LYS A O 1
ATOM 671 N N . LYS A 1 85 ? -12.479 4.649 20.185 1.00 94.81 85 LYS A N 1
ATOM 672 C CA . LYS A 1 85 ? -13.406 3.523 20.398 1.00 94.81 85 LYS A CA 1
ATOM 673 C C . LYS A 1 85 ? -14.380 3.298 19.230 1.00 94.81 85 LYS A C 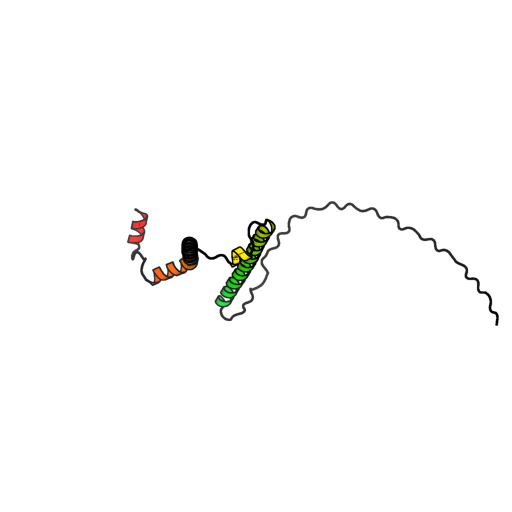1
ATOM 675 O O . LYS A 1 85 ? -15.491 2.829 19.450 1.00 94.81 85 LYS A O 1
ATOM 680 N N . LEU A 1 86 ? -13.969 3.636 18.005 1.00 95.88 86 LEU A N 1
ATOM 681 C CA . LEU A 1 86 ? -14.792 3.487 16.799 1.00 95.88 86 LEU A CA 1
ATOM 682 C C . LEU A 1 86 ? -14.611 2.126 16.124 1.00 95.88 86 LEU A C 1
ATOM 684 O O . LEU A 1 86 ? -15.558 1.600 15.554 1.00 95.88 86 LEU A O 1
ATOM 688 N N . LEU A 1 87 ? -13.397 1.576 16.167 1.00 94.81 87 LEU A N 1
ATOM 689 C CA . LEU A 1 87 ? -13.047 0.319 15.510 1.00 94.81 87 LEU A CA 1
ATOM 690 C C . LEU A 1 87 ? -11.875 -0.327 16.248 1.00 94.81 87 LEU A C 1
ATOM 692 O O . LEU A 1 87 ? -10.882 0.348 16.534 1.00 94.81 87 LEU A O 1
ATOM 696 N N . ARG A 1 88 ? -11.962 -1.620 16.565 1.00 92.44 88 ARG A N 1
ATOM 697 C CA . ARG A 1 88 ? -10.838 -2.376 17.135 1.00 92.44 88 ARG A CA 1
ATOM 698 C C . ARG A 1 88 ? -10.032 -3.031 16.025 1.00 92.44 88 ARG A C 1
ATOM 700 O O . ARG A 1 88 ? -10.589 -3.545 15.063 1.00 92.44 88 ARG A O 1
ATOM 707 N N . LYS A 1 89 ? -8.718 -3.138 16.227 1.00 91.00 89 LYS A N 1
ATOM 708 C CA . LYS A 1 89 ? -7.826 -3.836 15.290 1.00 91.00 89 LYS A CA 1
ATOM 709 C C . LYS A 1 89 ? -8.284 -5.270 14.985 1.00 91.00 89 LYS A C 1
ATOM 711 O O . LYS A 1 89 ? -8.290 -5.675 13.834 1.00 91.00 89 LYS A O 1
ATOM 716 N N . ALA A 1 90 ? -8.759 -6.005 15.993 1.00 93.19 90 ALA A N 1
ATOM 717 C CA . ALA A 1 90 ? -9.272 -7.366 15.808 1.00 93.19 90 ALA A CA 1
ATOM 718 C C . ALA A 1 90 ? -10.488 -7.452 14.863 1.00 93.19 90 ALA A C 1
ATOM 720 O O . ALA A 1 90 ? -10.680 -8.478 14.221 1.00 93.19 90 ALA A O 1
ATOM 721 N N . GLU A 1 91 ? -11.298 -6.392 14.764 1.00 94.50 91 GLU A N 1
ATOM 722 C CA . GLU A 1 91 ? -12.429 -6.341 13.828 1.00 94.50 91 GLU A CA 1
ATOM 723 C C . GLU A 1 91 ? -11.938 -6.210 12.383 1.00 94.50 91 GLU A C 1
ATOM 725 O O . GLU A 1 91 ? -12.534 -6.803 11.493 1.00 94.50 91 GLU A O 1
ATOM 730 N N . ILE A 1 92 ? -10.823 -5.504 12.159 1.00 93.62 92 ILE A N 1
ATOM 731 C CA . ILE A 1 92 ? -10.166 -5.391 10.849 1.00 93.62 92 ILE A CA 1
ATOM 732 C C . ILE A 1 92 ? -9.561 -6.738 10.443 1.00 93.62 92 ILE A C 1
ATOM 734 O O . ILE A 1 92 ? -9.833 -7.223 9.350 1.00 93.62 92 ILE A O 1
ATOM 738 N N . GLU A 1 93 ? -8.788 -7.367 11.333 1.00 93.19 93 GLU A N 1
ATOM 739 C CA . GLU A 1 93 ? -8.134 -8.661 11.065 1.00 93.19 93 GLU A CA 1
ATOM 740 C C . GLU A 1 93 ? -9.148 -9.794 10.833 1.00 93.19 93 GLU A C 1
ATOM 742 O O . GLU A 1 93 ? -8.898 -10.725 10.070 1.00 93.19 93 GLU A O 1
ATOM 747 N N . GLY A 1 94 ? -10.303 -9.728 11.502 1.00 95.38 94 GLY A N 1
ATOM 748 C CA . GLY A 1 94 ? -11.389 -10.696 11.349 1.00 95.38 94 GLY A CA 1
ATOM 749 C C . GLY A 1 94 ? -12.354 -10.388 10.204 1.00 95.38 94 GLY A C 1
ATOM 750 O O . GLY A 1 94 ? -13.224 -11.216 9.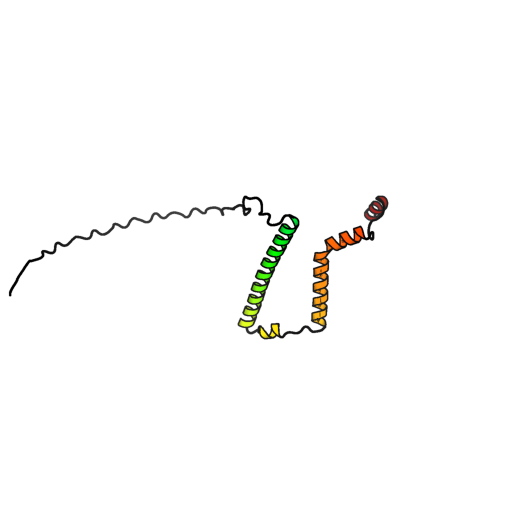915 1.00 95.38 94 GLY A O 1
ATOM 751 N N . TRP A 1 95 ? -12.242 -9.219 9.570 1.00 95.50 95 TRP A N 1
ATOM 752 C CA . TRP A 1 95 ? -13.172 -8.802 8.530 1.00 95.50 95 TRP A CA 1
ATOM 753 C C . TRP A 1 95 ? -13.026 -9.679 7.286 1.00 95.50 95 TRP A C 1
ATOM 755 O O . TRP A 1 95 ? -11.925 -9.923 6.788 1.00 95.50 95 TRP A O 1
ATOM 765 N N . LYS A 1 96 ? -14.164 -10.132 6.755 1.00 95.38 96 LYS A N 1
ATOM 766 C CA . LYS A 1 96 ? -14.236 -10.895 5.510 1.00 95.38 96 LYS A CA 1
ATOM 767 C C . LYS A 1 96 ? -15.039 -10.101 4.483 1.00 95.38 96 LYS A C 1
ATOM 769 O O . LYS A 1 96 ? -16.139 -9.668 4.825 1.00 95.38 96 LYS A O 1
ATOM 774 N N . PRO A 1 97 ? -14.521 -9.923 3.257 1.00 93.62 97 PRO A N 1
ATOM 775 C CA . PRO A 1 97 ? -15.282 -9.288 2.193 1.00 93.62 97 PRO A CA 1
ATOM 776 C C . PRO A 1 97 ? -16.512 -10.129 1.860 1.00 93.62 97 PRO A C 1
ATOM 778 O O . PRO A 1 97 ? -16.436 -11.358 1.794 1.00 93.62 97 PRO A O 1
ATOM 781 N N . ASP A 1 98 ? -17.635 -9.456 1.642 1.00 97.12 98 ASP A N 1
ATOM 782 C CA . ASP A 1 98 ? -18.784 -10.044 0.967 1.00 97.12 98 ASP A CA 1
ATOM 783 C C . ASP A 1 98 ? -18.564 -10.054 -0.559 1.00 97.12 98 ASP A C 1
ATOM 785 O O . ASP A 1 98 ? -17.511 -9.658 -1.072 1.00 97.12 98 ASP A O 1
ATOM 789 N N . ALA A 1 99 ? -19.550 -10.567 -1.297 1.00 97.62 99 ALA A N 1
ATOM 790 C CA . ALA A 1 99 ? -19.457 -10.688 -2.750 1.00 97.62 99 ALA A CA 1
ATOM 791 C C . ALA A 1 99 ? -19.306 -9.326 -3.450 1.00 97.62 99 ALA A C 1
ATOM 793 O O . ALA A 1 99 ? -18.598 -9.230 -4.452 1.00 97.62 99 ALA A O 1
ATOM 794 N N . GLU A 1 100 ? -19.941 -8.282 -2.915 1.00 97.69 100 GLU A N 1
ATOM 795 C CA . GLU A 1 100 ? -19.873 -6.927 -3.458 1.00 97.69 100 GLU A CA 1
ATOM 796 C C . GLU A 1 100 ? -18.478 -6.330 -3.242 1.00 97.69 100 GLU A C 1
ATOM 798 O O . GLU A 1 100 ? -17.812 -5.945 -4.206 1.00 97.69 100 GLU A O 1
ATOM 803 N N . ALA A 1 101 ? -17.969 -6.368 -2.009 1.00 96.81 101 ALA A N 1
ATOM 804 C CA . ALA A 1 101 ? -16.640 -5.872 -1.677 1.00 96.81 101 ALA A CA 1
ATOM 805 C C . ALA A 1 101 ? -15.530 -6.619 -2.435 1.00 96.81 101 ALA A C 1
ATOM 807 O O . ALA A 1 101 ? -14.528 -6.011 -2.824 1.00 96.81 101 ALA A O 1
ATOM 808 N N . GLU A 1 102 ? -15.670 -7.928 -2.670 1.00 96.56 102 GLU A N 1
ATOM 809 C CA . GLU A 1 102 ? -14.696 -8.661 -3.483 1.00 96.56 102 GLU A CA 1
ATOM 810 C C . GLU A 1 102 ? -14.756 -8.242 -4.957 1.00 96.56 102 GLU A C 1
ATOM 812 O O . GLU A 1 102 ? -13.707 -8.013 -5.563 1.00 96.56 102 GLU A O 1
ATOM 817 N N . ALA A 1 103 ? -15.951 -8.067 -5.530 1.00 97.44 103 ALA A N 1
ATOM 818 C CA . ALA A 1 103 ? -16.103 -7.589 -6.904 1.00 97.44 103 ALA A CA 1
ATOM 819 C C . ALA A 1 103 ? -15.479 -6.194 -7.093 1.00 97.44 103 ALA A C 1
ATOM 821 O O . ALA A 1 103 ? -14.728 -5.967 -8.049 1.00 97.44 103 ALA A O 1
ATOM 822 N N . GLU A 1 104 ? -15.702 -5.280 -6.146 1.00 97.44 104 GLU A N 1
ATOM 823 C CA . GLU A 1 104 ? -15.075 -3.957 -6.145 1.00 97.44 104 GLU A CA 1
ATOM 824 C C . GLU A 1 104 ? -13.547 -4.044 -6.093 1.00 97.44 104 GLU A C 1
ATOM 826 O O . GLU A 1 104 ? -12.852 -3.346 -6.841 1.00 97.44 104 GLU A O 1
ATOM 831 N N . ARG A 1 105 ? -13.005 -4.929 -5.249 1.00 96.56 105 ARG A N 1
ATOM 832 C CA . ARG A 1 105 ? -11.559 -5.154 -5.134 1.00 96.56 105 ARG A CA 1
ATOM 833 C C . ARG A 1 105 ? -10.969 -5.727 -6.412 1.00 96.56 105 ARG A C 1
ATOM 835 O O . ARG A 1 105 ? -9.920 -5.254 -6.846 1.00 96.56 105 ARG A O 1
ATOM 842 N N . VAL A 1 106 ? -11.621 -6.712 -7.028 1.00 97.38 106 VAL A N 1
ATOM 843 C CA . VAL A 1 106 ? -11.201 -7.277 -8.318 1.00 97.38 106 VAL A CA 1
ATOM 844 C C . VAL A 1 106 ? -11.148 -6.177 -9.373 1.00 97.38 106 VAL A C 1
ATOM 846 O O . VAL A 1 106 ? -10.113 -6.001 -10.017 1.00 97.38 106 VAL A O 1
ATOM 849 N N . ALA A 1 107 ? -12.212 -5.382 -9.494 1.00 97.56 107 ALA A N 1
ATOM 850 C CA . ALA A 1 107 ? -12.276 -4.298 -10.465 1.00 97.56 107 ALA A CA 1
ATOM 851 C C . ALA A 1 107 ? -11.206 -3.225 -10.197 1.00 97.56 107 ALA A C 1
ATOM 853 O O . ALA A 1 107 ? -10.546 -2.753 -11.123 1.00 97.56 107 ALA A O 1
ATOM 854 N N . ALA A 1 108 ? -10.987 -2.849 -8.934 1.00 96.56 108 ALA A N 1
ATOM 855 C CA . ALA A 1 108 ? -9.957 -1.885 -8.557 1.00 96.56 108 ALA A CA 1
ATOM 856 C C . ALA A 1 108 ? -8.538 -2.392 -8.860 1.00 96.56 108 ALA A C 1
ATOM 858 O O . ALA A 1 108 ? -7.730 -1.633 -9.403 1.00 96.56 108 ALA A O 1
ATOM 859 N N . ARG A 1 109 ? -8.245 -3.667 -8.559 1.00 96.62 109 ARG A N 1
ATOM 860 C CA . ARG A 1 109 ? -6.966 -4.315 -8.890 1.00 96.62 109 ARG A CA 1
ATOM 861 C C . ARG A 1 109 ? -6.748 -4.371 -10.399 1.00 96.62 109 ARG A C 1
ATOM 863 O O . ARG A 1 109 ? -5.678 -3.974 -10.844 1.00 96.62 109 ARG A O 1
ATOM 870 N N . GLY A 1 110 ? -7.760 -4.776 -11.171 1.00 96.44 110 GLY A N 1
ATOM 871 C CA . GLY A 1 110 ? -7.705 -4.791 -12.638 1.00 96.44 110 GLY A CA 1
ATOM 872 C C . GLY A 1 110 ? -7.350 -3.417 -13.200 1.00 96.44 110 GLY A C 1
ATOM 873 O O . GLY A 1 110 ? -6.307 -3.257 -13.824 1.00 96.44 110 GLY A O 1
ATOM 874 N N . ARG A 1 111 ? -8.111 -2.378 -12.821 1.00 96.31 111 ARG A N 1
ATOM 875 C CA . ARG A 1 111 ? -7.827 -0.994 -13.243 1.00 96.31 111 ARG A CA 1
ATOM 876 C C . ARG A 1 111 ? -6.422 -0.522 -12.856 1.00 96.31 111 ARG A C 1
ATOM 878 O O . ARG A 1 111 ? -5.848 0.315 -13.547 1.00 96.31 111 ARG A O 1
ATOM 885 N N . TYR A 1 112 ? -5.896 -0.959 -11.711 1.00 93.19 112 TYR A N 1
ATOM 886 C CA . TYR A 1 112 ? -4.541 -0.609 -11.283 1.00 93.19 112 TYR A CA 1
ATOM 887 C C . TYR A 1 112 ? -3.478 -1.283 -12.157 1.00 93.19 112 TYR A C 1
ATOM 889 O O . TYR A 1 112 ? -2.572 -0.598 -12.632 1.00 93.19 112 TYR A O 1
ATOM 897 N N . VAL A 1 113 ? -3.622 -2.587 -12.409 1.00 92.94 113 VAL A N 1
ATOM 898 C CA . VAL A 1 113 ? -2.730 -3.349 -13.293 1.00 92.94 113 VAL A CA 1
ATOM 899 C C . VAL A 1 113 ? -2.761 -2.776 -14.707 1.00 92.94 113 VAL A C 1
ATOM 901 O O . VAL A 1 113 ? -1.700 -2.505 -15.259 1.00 92.94 113 VAL A O 1
ATOM 904 N N . ASP A 1 114 ? -3.940 -2.474 -15.250 1.00 92.81 114 ASP A N 1
ATOM 905 C CA . ASP A 1 114 ? -4.074 -1.892 -16.590 1.00 92.81 114 ASP A CA 1
ATOM 906 C C . ASP A 1 114 ? -3.332 -0.559 -16.716 1.00 92.81 114 ASP A C 1
ATOM 908 O O . ASP A 1 114 ? -2.637 -0.319 -17.701 1.00 92.81 114 ASP A O 1
ATOM 912 N N . ARG A 1 115 ? -3.419 0.310 -15.697 1.00 93.38 115 ARG A N 1
ATOM 913 C CA . ARG A 1 115 ? -2.678 1.583 -15.690 1.00 93.38 115 ARG A CA 1
ATOM 914 C C . ARG A 1 115 ? -1.167 1.378 -15.623 1.00 93.38 115 ARG A C 1
ATOM 916 O O . ARG A 1 115 ? -0.444 2.107 -16.294 1.00 93.38 115 ARG A O 1
ATOM 923 N N . MET A 1 116 ? -0.703 0.421 -14.821 1.00 87.94 116 MET A N 1
ATOM 924 C CA . MET A 1 116 ? 0.722 0.098 -14.681 1.00 87.94 116 MET A CA 1
ATOM 925 C C . MET A 1 116 ? 1.297 -0.505 -15.969 1.00 87.94 116 MET A C 1
ATOM 927 O O . MET A 1 116 ? 2.400 -0.149 -16.373 1.00 87.94 116 MET A O 1
ATOM 931 N N . MET A 1 117 ? 0.537 -1.384 -16.626 1.00 89.56 117 MET A N 1
ATOM 932 C CA . MET A 1 117 ? 0.984 -2.155 -17.790 1.00 89.56 117 MET A CA 1
ATOM 933 C C . MET A 1 117 ? 0.644 -1.501 -19.132 1.00 89.56 117 MET A C 1
ATOM 935 O O . MET A 1 117 ? 0.979 -2.050 -20.176 1.00 89.56 117 MET A O 1
ATOM 939 N N . ARG A 1 118 ? 0.021 -0.318 -19.132 1.00 90.25 118 ARG A N 1
ATOM 940 C CA . ARG A 1 118 ? -0.451 0.360 -20.347 1.00 90.25 118 ARG A CA 1
ATOM 941 C C . ARG A 1 118 ? 0.620 0.510 -21.432 1.00 90.25 118 ARG A C 1
ATOM 943 O O . ARG A 1 118 ? 0.312 0.301 -22.598 1.00 90.25 118 ARG A O 1
ATOM 950 N N . ALA A 1 119 ? 1.852 0.861 -21.059 1.00 85.62 119 ALA A N 1
ATOM 951 C CA . ALA A 1 119 ? 2.954 0.994 -22.015 1.00 85.62 119 ALA A CA 1
ATOM 952 C C . ALA A 1 119 ? 3.320 -0.357 -22.654 1.00 85.62 119 ALA A C 1
ATOM 954 O O . ALA A 1 119 ? 3.412 -0.451 -23.871 1.00 85.62 119 ALA A O 1
ATOM 955 N N . MET A 1 120 ? 3.411 -1.420 -21.848 1.00 85.44 120 MET A N 1
ATOM 956 C CA . MET A 1 120 ? 3.672 -2.774 -22.343 1.00 85.44 120 MET A CA 1
ATOM 957 C C . MET A 1 120 ? 2.533 -3.288 -23.234 1.00 85.44 120 MET A C 1
ATOM 959 O O . MET A 1 120 ? 2.788 -3.949 -24.234 1.00 85.44 120 MET A O 1
ATOM 963 N N . HIS A 1 121 ? 1.274 -3.003 -22.885 1.00 83.88 121 HIS A N 1
ATOM 964 C CA . HIS A 1 121 ? 0.133 -3.378 -23.723 1.00 83.88 121 HIS A CA 1
ATOM 965 C C . HIS A 1 121 ? 0.183 -2.683 -25.090 1.00 83.88 121 HIS A C 1
ATOM 967 O O . HIS A 1 121 ? -0.044 -3.347 -26.095 1.00 83.88 121 HIS A O 1
ATOM 973 N N . ALA A 1 122 ? 0.549 -1.397 -25.139 1.00 84.62 122 ALA A N 1
ATOM 974 C CA . ALA A 1 122 ? 0.720 -0.670 -26.397 1.00 84.62 122 ALA A CA 1
ATOM 975 C C . ALA A 1 122 ? 1.852 -1.261 -27.259 1.00 84.62 122 ALA A C 1
ATOM 977 O O . ALA A 1 122 ? 1.646 -1.517 -28.442 1.00 84.62 122 ALA A O 1
ATOM 978 N N . GLU A 1 123 ? 3.008 -1.563 -26.658 1.00 84.00 123 GLU A N 1
ATOM 979 C CA . GLU A 1 123 ? 4.116 -2.243 -27.349 1.00 84.00 123 GLU A CA 1
ATOM 980 C C . GLU A 1 123 ? 3.686 -3.620 -27.885 1.00 84.00 123 GLU A C 1
ATOM 982 O O . GLU A 1 123 ? 4.001 -3.989 -29.016 1.00 84.00 123 GLU A O 1
ATOM 987 N N . LEU A 1 124 ? 2.923 -4.386 -27.099 1.00 82.38 124 LEU A N 1
ATOM 988 C CA . LEU A 1 124 ? 2.418 -5.693 -27.515 1.00 82.38 124 LEU A CA 1
ATOM 989 C C . LEU A 1 124 ? 1.410 -5.590 -28.669 1.00 82.38 124 LEU A C 1
ATOM 991 O O . LEU A 1 124 ? 1.426 -6.446 -29.548 1.00 82.38 124 LEU A O 1
ATOM 995 N N . GLU A 1 125 ? 0.536 -4.582 -28.684 1.00 83.50 125 GLU A N 1
ATOM 996 C CA . GLU A 1 125 ? -0.425 -4.341 -29.772 1.00 83.50 125 GLU A CA 1
ATOM 997 C C . GLU A 1 125 ? 0.265 -3.949 -31.087 1.00 83.50 125 GLU A C 1
ATOM 999 O O . GLU A 1 125 ? -0.146 -4.417 -32.157 1.00 83.50 125 GLU A O 1
ATOM 1004 N N . GLU A 1 126 ? 1.339 -3.160 -30.997 1.00 78.31 126 GLU A N 1
ATOM 1005 C CA . GLU A 1 126 ? 2.205 -2.793 -32.120 1.00 78.31 126 GLU A CA 1
ATOM 1006 C C . GLU A 1 126 ? 2.926 -4.029 -32.684 1.00 78.31 126 GLU A C 1
ATOM 1008 O O . GLU A 1 126 ? 2.834 -4.316 -33.879 1.00 78.31 126 GLU A O 1
ATOM 1013 N N . ILE A 1 127 ? 3.545 -4.838 -31.814 1.00 76.56 127 ILE A N 1
ATOM 1014 C CA . ILE A 1 127 ? 4.225 -6.091 -32.192 1.00 76.56 127 ILE A CA 1
ATOM 1015 C C . ILE A 1 127 ? 3.233 -7.122 -32.752 1.00 76.56 127 ILE A C 1
ATOM 1017 O O . ILE A 1 127 ? 3.539 -7.832 -33.711 1.00 76.56 127 ILE A O 1
ATOM 1021 N N . ALA A 1 128 ? 2.032 -7.216 -32.176 1.00 77.38 128 ALA A N 1
ATOM 1022 C CA . ALA A 1 128 ? 0.977 -8.125 -32.622 1.00 77.38 128 ALA A CA 1
ATOM 1023 C C . ALA A 1 128 ? 0.259 -7.645 -33.898 1.00 77.38 128 ALA A C 1
ATOM 1025 O O . ALA A 1 128 ? -0.664 -8.321 -34.360 1.00 77.38 128 ALA A O 1
ATOM 1026 N N . GLY A 1 129 ? 0.656 -6.499 -34.465 1.00 63.72 129 GLY A N 1
ATOM 1027 C CA . GLY A 1 129 ? 0.167 -5.997 -35.747 1.00 63.72 129 GLY A CA 1
ATOM 1028 C C . GLY A 1 129 ? -1.318 -5.635 -35.756 1.00 63.72 129 GLY A C 1
ATOM 1029 O O . GLY A 1 129 ? -1.946 -5.686 -36.814 1.00 63.72 129 GLY A O 1
ATOM 1030 N N . ARG A 1 130 ? -1.904 -5.299 -34.597 1.00 60.12 130 ARG A N 1
ATOM 1031 C CA . ARG A 1 130 ? -3.346 -5.016 -34.473 1.00 60.12 130 ARG A CA 1
ATOM 1032 C C . ARG A 1 130 ? -3.726 -3.537 -34.583 1.00 60.12 130 ARG A C 1
ATOM 1034 O O . ARG A 1 130 ? -4.909 -3.231 -34.475 1.00 60.12 130 ARG A O 1
ATOM 1041 N N . GLY A 1 131 ? -2.782 -2.639 -34.869 1.00 58.44 131 GLY A N 1
ATOM 1042 C CA . GLY A 1 131 ? -3.086 -1.207 -34.933 1.00 58.44 131 GLY A CA 1
ATOM 1043 C C . GLY A 1 131 ? -2.050 -0.331 -35.627 1.00 58.44 131 GLY A C 1
ATOM 1044 O O . GLY A 1 131 ? -1.579 0.621 -35.022 1.00 58.44 131 GLY A O 1
ATOM 1045 N N . MET A 1 132 ? -1.731 -0.602 -36.895 1.00 54.19 132 MET A N 1
ATOM 1046 C CA . MET A 1 132 ? -1.139 0.423 -37.765 1.00 54.19 132 MET A CA 1
ATOM 1047 C C . MET A 1 132 ? -2.075 0.664 -38.953 1.00 54.19 132 MET A C 1
ATOM 1049 O O . MET A 1 132 ? -2.316 -0.300 -39.691 1.00 54.19 132 MET A O 1
ATOM 1053 N N . PRO A 1 133 ? -2.588 1.892 -39.185 1.00 57.69 133 PRO A N 1
ATOM 1054 C CA . PRO A 1 133 ? -3.005 2.259 -40.532 1.00 57.69 133 PRO A CA 1
ATOM 1055 C C . PRO A 1 133 ? -1.790 2.073 -41.443 1.00 57.69 133 PRO A C 1
ATOM 1057 O O . PRO A 1 133 ? -0.682 2.517 -41.129 1.00 57.69 133 PRO A O 1
ATOM 1060 N N . LYS A 1 134 ? 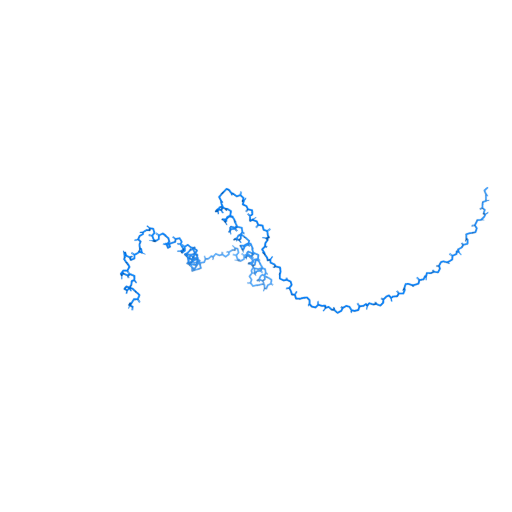-1.954 1.304 -42.519 1.00 55.47 134 LYS A N 1
ATOM 1061 C CA . LYS A 1 134 ? -0.810 0.809 -43.309 1.00 55.47 134 LYS A CA 1
ATOM 1062 C C . LYS A 1 134 ? -0.228 1.867 -44.249 1.00 55.47 134 LYS A C 1
ATOM 1064 O O . LYS A 1 134 ? 0.717 1.561 -44.975 1.00 55.47 134 LYS A O 1
ATOM 1069 N N . SER A 1 135 ? -0.752 3.090 -44.240 1.00 57.44 135 SER A N 1
ATOM 1070 C CA . SER A 1 135 ? -0.266 4.174 -45.086 1.00 57.44 135 SER A CA 1
ATOM 1071 C C . SER A 1 135 ? -0.488 5.554 -44.468 1.00 57.44 135 SER A C 1
ATOM 1073 O O . SER A 1 135 ? -1.427 5.784 -43.706 1.00 57.44 135 SER A O 1
ATOM 1075 N N . GLU A 1 136 ? 0.385 6.490 -44.848 1.00 56.84 136 GLU A N 1
ATOM 1076 C CA . GLU A 1 136 ? 0.302 7.913 -44.489 1.00 56.84 136 GLU A CA 1
ATOM 1077 C C . GLU A 1 136 ? -1.039 8.537 -44.920 1.00 56.84 136 GLU A C 1
ATOM 1079 O O . GLU A 1 136 ? -1.565 9.409 -44.235 1.00 56.84 136 GLU A O 1
ATOM 1084 N N . GLU A 1 137 ? -1.643 8.034 -46.000 1.00 58.91 137 GLU A N 1
ATOM 1085 C CA . GLU A 1 137 ? -2.945 8.480 -46.515 1.00 58.91 137 GLU A CA 1
ATOM 1086 C C . GLU A 1 137 ? -4.099 8.216 -45.533 1.00 58.91 137 GLU A C 1
ATOM 1088 O O . GLU A 1 137 ? -4.996 9.044 -45.382 1.00 58.91 137 GLU A O 1
ATOM 1093 N N . GLU A 1 138 ? -4.063 7.090 -44.817 1.00 61.41 138 GLU A N 1
ATOM 1094 C CA . GLU A 1 138 ? -5.104 6.703 -43.857 1.00 61.41 138 GLU A CA 1
ATOM 1095 C C . GLU A 1 138 ? -4.971 7.488 -42.535 1.00 61.41 138 GLU A C 1
ATOM 1097 O O . GLU A 1 138 ? -5.967 7.778 -41.870 1.00 61.41 138 GLU A O 1
ATOM 1102 N N . VAL A 1 139 ? -3.751 7.928 -42.200 1.00 64.81 139 VAL A N 1
ATOM 1103 C CA . VAL A 1 139 ? -3.486 8.837 -41.070 1.00 64.81 139 VAL A CA 1
ATOM 1104 C C . VAL A 1 139 ? -3.991 10.253 -41.365 1.00 64.81 139 VAL A C 1
ATOM 1106 O O . VAL A 1 139 ? -4.574 10.884 -40.486 1.00 64.81 139 VAL A O 1
ATOM 1109 N N . VAL A 1 140 ? -3.803 10.747 -42.595 1.00 69.31 140 VAL A N 1
ATOM 1110 C CA . VAL A 1 140 ? -4.271 12.082 -43.015 1.00 69.31 140 VAL A CA 1
ATOM 1111 C C . VAL A 1 140 ? -5.803 12.143 -43.049 1.00 69.31 140 VAL A C 1
ATOM 1113 O O . VAL A 1 140 ? -6.389 13.078 -42.507 1.00 69.31 140 VAL A O 1
ATOM 1116 N N . ALA A 1 141 ? -6.464 11.109 -43.575 1.00 69.25 141 ALA A N 1
ATOM 1117 C CA . ALA A 1 141 ? -7.925 11.053 -43.658 1.00 69.25 141 ALA A CA 1
ATOM 1118 C C . ALA A 1 141 ? -8.632 11.061 -42.286 1.00 69.25 141 ALA A C 1
ATOM 1120 O O . ALA A 1 141 ? -9.721 11.614 -42.164 1.00 69.25 141 ALA A O 1
ATOM 1121 N N . ALA A 1 142 ? -8.019 10.480 -41.249 1.00 64.69 142 ALA A N 1
ATOM 1122 C CA . ALA A 1 142 ? -8.591 10.422 -39.901 1.00 64.69 142 ALA A CA 1
ATOM 1123 C C . ALA A 1 142 ? -8.492 11.747 -39.116 1.00 64.69 142 ALA A C 1
ATOM 1125 O O . ALA A 1 142 ? -9.154 11.902 -38.092 1.00 64.69 142 ALA A O 1
ATOM 1126 N N . VAL A 1 143 ? -7.644 12.682 -39.559 1.00 67.12 143 VAL A N 1
ATOM 1127 C CA . VAL A 1 143 ? -7.465 14.006 -38.932 1.00 67.12 143 VAL A CA 1
ATOM 1128 C C . VAL A 1 143 ? -8.340 15.069 -39.602 1.00 67.12 143 VAL A C 1
ATOM 1130 O O . VAL A 1 143 ? -8.707 16.052 -38.962 1.00 67.12 143 VAL A O 1
ATOM 1133 N N . GLU A 1 144 ? -8.675 14.882 -40.879 1.00 57.66 144 GLU A N 1
ATOM 1134 C CA . GLU A 1 144 ? -9.485 15.824 -41.661 1.00 57.66 144 GLU A CA 1
ATOM 1135 C C . GLU A 1 144 ? -11.007 15.598 -41.547 1.00 57.66 144 GLU A C 1
ATOM 1137 O O . GLU A 1 144 ? -11.778 16.433 -42.027 1.00 57.66 144 GLU A O 1
ATOM 1142 N N . SER A 1 145 ? -11.448 14.512 -40.901 1.00 49.88 145 SER A N 1
ATOM 1143 C CA . SER A 1 145 ? -12.856 14.231 -40.559 1.00 49.88 145 SER A CA 1
ATOM 1144 C C . SER A 1 145 ? -13.220 14.691 -39.150 1.00 49.88 145 SER A C 1
ATOM 1146 O O . SER A 1 145 ? -14.293 15.314 -38.988 1.00 49.88 145 SER A O 1
#

Secondary structure (DSSP, 8-state):
---------------PPPP-------------------S-SSPPPP-SSSHHHHHHHHHHHHHHHHHHHHHHHHHHHHHHHHHTTS--HHHHHT----HHHHHHHHHHHHHHHHHHHHHHHHHHHHHTT-S--SSHHHHHHHHH-

Radius of gyration: 38.08 Å; chains: 1; bounding box: 74×54×124 Å

Foldseek 3Di:
DDDDDDDDDDDDDDDDDDDDDDDDPDDDDPDDPDDDDPDDPDDPDDPDPDVVVVVVVVVVVVVVVVVVVVVVVVVVVQVVCVVVVNDHPVCVVPDDDDPVRVVVVVVVVVVVVCVVCVVVVVVVCVVVVPDDPPDPVVVVVVVVD

Sequence (145 aa):
MSKPKNKSKRVGRAVVAPTRRASVHRTPVRSEPVRLARVAKGKKPQYFSDPAIDKLLWMTLTLMEELSVTRDRLDTVERLLASKKLLRKAEIEGWKPDAEAEAERVAARGRYVDRMMRAMHAELEEIAGRGMPKSEEEVVAAVES